Protein AF-X1NEJ1-F1 (afdb_monomer_lite)

Sequence (116 aa):
ESPRFLSVIGMVAAGSISECELEPGTAIRIMTGAPVPKGADSVVRFEDTDELLRRGSSVGQQLPTEIGILCEVETGLNIRRAGEDITKGSIVLSKGVVIRPSEVGVLASLGHSRLS

Structure (mmCIF, N/CA/C/O backbone):
data_AF-X1NEJ1-F1
#
_entry.id   AF-X1NEJ1-F1
#
loop_
_atom_site.group_PDB
_atom_site.id
_atom_site.type_symbol
_atom_site.label_atom_id
_atom_site.label_alt_id
_atom_site.label_comp_id
_atom_site.label_asym_id
_atom_site.label_entity_id
_atom_site.label_seq_id
_atom_site.pdbx_PDB_ins_code
_atom_site.Cartn_x
_atom_site.Cartn_y
_atom_site.Cartn_z
_atom_site.occupancy
_atom_site.B_iso_or_equiv
_atom_site.auth_seq_id
_atom_site.auth_comp_id
_atom_site.auth_asym_id
_atom_site.auth_atom_id
_atom_site.pdbx_PDB_model_num
ATOM 1 N N . GLU A 1 1 ? -0.432 -8.465 -23.740 1.00 57.69 1 GLU A N 1
ATOM 2 C CA . GLU A 1 1 ? 0.086 -7.083 -23.760 1.00 57.69 1 GLU A CA 1
ATOM 3 C C . GLU A 1 1 ? 1.541 -7.073 -23.311 1.00 57.69 1 GLU A C 1
ATOM 5 O O . GLU A 1 1 ? 1.976 -8.063 -22.729 1.00 57.69 1 GLU A O 1
ATOM 10 N N . SER A 1 2 ? 2.297 -6.017 -23.621 1.00 76.94 2 SER A N 1
ATOM 11 C CA . SER A 1 2 ? 3.695 -5.881 -23.189 1.00 76.94 2 SER A CA 1
ATOM 12 C C . SER A 1 2 ? 3.755 -5.222 -21.807 1.00 76.94 2 SER A C 1
ATOM 14 O O . SER A 1 2 ? 3.087 -4.203 -21.618 1.00 76.94 2 SER A O 1
ATOM 16 N N . PRO A 1 3 ? 4.543 -5.753 -20.857 1.00 84.31 3 PRO A N 1
ATOM 17 C CA . PRO A 1 3 ? 4.643 -5.185 -19.518 1.00 84.31 3 PRO A CA 1
ATOM 18 C C . PRO A 1 3 ? 5.206 -3.762 -19.552 1.00 84.31 3 PRO A C 1
ATOM 20 O O . PRO A 1 3 ? 6.082 -3.445 -20.362 1.00 84.31 3 PRO A O 1
ATOM 23 N N . ARG A 1 4 ? 4.704 -2.899 -18.662 1.00 92.44 4 ARG A N 1
ATOM 24 C CA . ARG A 1 4 ? 5.258 -1.552 -18.467 1.00 92.44 4 ARG A CA 1
ATOM 25 C C . ARG A 1 4 ? 6.324 -1.589 -17.386 1.00 92.44 4 ARG A C 1
ATOM 27 O O . ARG A 1 4 ? 6.072 -2.099 -16.299 1.00 92.44 4 ARG A O 1
ATOM 34 N N . PHE A 1 5 ? 7.486 -1.024 -17.688 1.00 95.00 5 PHE A N 1
ATOM 35 C CA . PHE A 1 5 ? 8.611 -0.973 -16.764 1.00 95.00 5 PHE A CA 1
ATOM 36 C C . PHE A 1 5 ? 8.695 0.380 -16.062 1.00 95.00 5 PHE A C 1
ATOM 38 O O . PHE A 1 5 ? 8.510 1.421 -16.693 1.00 95.00 5 PHE A O 1
ATOM 45 N N . LEU A 1 6 ? 8.956 0.344 -14.756 1.00 96.00 6 LEU A N 1
ATOM 46 C CA . LEU A 1 6 ? 9.087 1.512 -13.888 1.00 96.00 6 LEU A CA 1
ATOM 47 C C . LEU A 1 6 ? 10.376 1.418 -13.069 1.00 96.00 6 LEU A C 1
ATOM 49 O O . LEU A 1 6 ? 10.707 0.349 -12.552 1.00 96.00 6 LEU A O 1
ATOM 53 N N . SER A 1 7 ? 11.071 2.541 -12.899 1.00 95.81 7 SER A N 1
ATOM 54 C CA . SER A 1 7 ? 12.267 2.631 -12.053 1.00 95.81 7 SER A CA 1
ATOM 55 C C . SER A 1 7 ? 11.882 2.581 -10.581 1.00 95.81 7 SER A C 1
ATOM 57 O O . SER A 1 7 ? 11.076 3.394 -10.129 1.00 95.81 7 SER A O 1
ATOM 59 N N . VAL A 1 8 ? 12.464 1.671 -9.804 1.00 93.75 8 VAL A N 1
ATOM 60 C CA . VAL A 1 8 ? 12.145 1.573 -8.377 1.00 93.75 8 VAL A CA 1
ATOM 61 C C . VAL A 1 8 ? 13.083 2.470 -7.578 1.00 93.75 8 VAL A C 1
ATOM 63 O O . VAL A 1 8 ? 14.289 2.239 -7.524 1.00 93.75 8 VAL A O 1
ATOM 66 N N . ILE A 1 9 ? 12.516 3.498 -6.949 1.00 93.56 9 ILE A N 1
ATOM 67 C CA . ILE A 1 9 ? 13.282 4.583 -6.313 1.00 93.56 9 ILE A CA 1
ATOM 68 C C . ILE A 1 9 ? 13.342 4.481 -4.784 1.00 93.56 9 ILE A C 1
ATOM 70 O O . ILE A 1 9 ? 14.064 5.239 -4.144 1.00 93.56 9 ILE A O 1
ATOM 74 N N . GLY A 1 10 ? 12.603 3.548 -4.177 1.00 90.94 10 GLY A N 1
ATOM 75 C CA . GLY A 1 10 ? 12.595 3.390 -2.724 1.00 90.94 10 GLY A CA 1
ATOM 76 C C . GLY A 1 10 ? 11.617 2.345 -2.200 1.00 90.94 10 GLY A C 1
ATOM 77 O O . GLY A 1 10 ? 10.919 1.667 -2.961 1.00 90.94 10 GLY A O 1
ATOM 78 N N . MET A 1 11 ? 11.570 2.225 -0.872 1.00 90.94 11 MET A N 1
ATOM 79 C CA . MET A 1 11 ? 10.662 1.337 -0.149 1.00 90.94 11 MET A CA 1
ATOM 80 C C . MET A 1 11 ? 10.018 2.054 1.040 1.00 90.94 11 MET A C 1
ATOM 82 O O . MET A 1 11 ? 10.687 2.807 1.741 1.00 90.94 11 MET A O 1
ATOM 86 N N . VAL A 1 12 ? 8.749 1.744 1.311 1.00 90.94 12 VAL A N 1
ATOM 87 C CA . VAL A 1 12 ? 8.009 2.186 2.498 1.00 90.94 12 VAL A CA 1
ATOM 88 C C . VAL A 1 12 ? 7.538 0.965 3.279 1.00 90.94 12 VAL A C 1
ATOM 90 O O . VAL A 1 12 ? 6.779 0.130 2.776 1.00 90.94 12 VAL A O 1
ATOM 93 N N . ALA A 1 13 ? 8.002 0.853 4.522 1.00 87.94 13 ALA A N 1
ATOM 94 C CA . ALA A 1 13 ? 7.606 -0.207 5.440 1.00 87.94 13 ALA A CA 1
ATOM 95 C C . ALA A 1 13 ? 6.302 0.148 6.176 1.00 87.94 13 ALA A C 1
ATOM 97 O O . ALA A 1 13 ? 5.947 1.321 6.319 1.00 87.94 13 ALA A O 1
ATOM 98 N N . ALA A 1 14 ? 5.598 -0.864 6.688 1.00 83.75 14 ALA A N 1
ATOM 99 C CA . ALA A 1 14 ? 4.416 -0.650 7.520 1.00 83.75 14 ALA A CA 1
ATOM 100 C C . ALA A 1 14 ? 4.761 0.228 8.739 1.00 83.75 14 ALA A C 1
ATOM 102 O O . ALA A 1 14 ? 5.773 0.010 9.403 1.00 83.75 14 ALA A O 1
ATOM 103 N N . GLY A 1 15 ? 3.927 1.234 9.013 1.00 82.25 15 GLY A N 1
ATOM 104 C CA . GLY A 1 15 ? 4.146 2.190 10.104 1.00 82.25 15 GLY A CA 1
ATOM 105 C C . GLY A 1 15 ? 5.163 3.305 9.821 1.00 82.25 15 GLY A C 1
ATOM 106 O O . GLY A 1 15 ? 5.396 4.128 10.701 1.00 82.25 15 G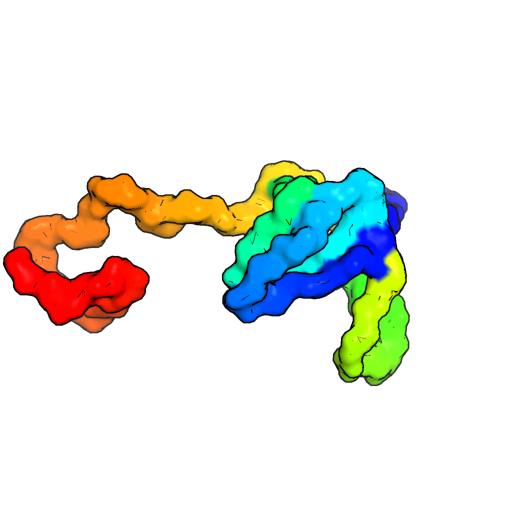LY A O 1
ATOM 107 N N . SER A 1 16 ? 5.741 3.371 8.617 1.00 83.19 16 SER A N 1
ATOM 108 C CA . SER A 1 16 ? 6.600 4.483 8.175 1.00 83.19 16 SER A CA 1
ATOM 109 C C . SER A 1 16 ? 5.902 5.340 7.118 1.00 83.19 16 SER A C 1
ATOM 111 O O . SER A 1 16 ? 5.004 4.861 6.432 1.00 83.19 16 SER A O 1
ATOM 113 N N . ILE A 1 17 ? 6.299 6.607 6.990 1.00 80.88 17 ILE A N 1
ATOM 114 C CA . ILE A 1 17 ? 5.812 7.517 5.946 1.00 80.88 17 ILE A CA 1
ATOM 115 C C . ILE A 1 17 ? 6.924 7.656 4.906 1.00 80.88 17 ILE A C 1
ATOM 117 O O . ILE A 1 17 ? 8.085 7.821 5.273 1.00 80.88 17 ILE A O 1
ATOM 121 N N . SER A 1 18 ? 6.576 7.588 3.619 1.00 80.19 18 SER A N 1
ATOM 122 C CA . SER A 1 18 ? 7.536 7.868 2.547 1.00 80.19 18 SER A CA 1
ATOM 123 C C . SER A 1 18 ? 8.019 9.312 2.626 1.00 80.19 18 SER A C 1
ATOM 125 O O . SER A 1 18 ? 7.201 10.230 2.594 1.00 80.19 18 SER A O 1
ATOM 127 N N . GLU A 1 19 ? 9.331 9.521 2.644 1.00 81.38 19 GLU A N 1
ATOM 128 C CA . GLU A 1 19 ? 9.929 10.845 2.420 1.00 81.38 19 GLU A CA 1
ATOM 129 C C . GLU A 1 19 ? 10.032 11.177 0.920 1.00 81.38 19 GLU A C 1
ATOM 131 O O . GLU A 1 19 ? 10.231 12.331 0.546 1.00 81.38 19 GLU A O 1
ATOM 136 N N . CYS A 1 20 ? 9.862 10.172 0.054 1.00 81.00 20 CYS A N 1
ATOM 137 C CA . CYS A 1 20 ? 9.921 10.308 -1.397 1.00 81.00 20 CYS A CA 1
ATOM 138 C C . CYS A 1 20 ? 8.519 10.461 -2.008 1.00 81.00 20 CYS A C 1
ATOM 140 O O . CYS A 1 20 ? 7.587 9.736 -1.640 1.00 81.00 20 CYS A O 1
ATOM 142 N N . GLU A 1 21 ? 8.403 11.367 -2.977 1.00 90.31 21 GLU A N 1
ATOM 143 C CA . GLU A 1 21 ? 7.246 11.529 -3.862 1.00 90.31 21 GLU A CA 1
ATOM 144 C C . GLU A 1 21 ? 7.489 10.754 -5.165 1.00 90.31 21 GLU A C 1
ATOM 146 O O . GLU A 1 21 ? 8.612 10.715 -5.666 1.00 90.31 21 GLU A O 1
ATOM 151 N N . LEU A 1 22 ? 6.452 10.096 -5.689 1.00 93.50 22 LEU A N 1
ATOM 152 C CA . LEU A 1 22 ? 6.529 9.389 -6.967 1.00 93.50 22 LEU A CA 1
ATOM 153 C C . LEU A 1 22 ? 6.555 10.373 -8.134 1.00 93.50 22 LEU A C 1
ATOM 155 O O . LEU A 1 22 ? 5.701 11.252 -8.244 1.00 93.50 22 LEU A O 1
ATOM 159 N N . GLU A 1 23 ? 7.495 10.149 -9.046 1.00 93.12 23 GLU A N 1
ATOM 160 C CA . GLU A 1 23 ? 7.586 10.842 -10.329 1.00 93.12 23 GLU A CA 1
ATOM 161 C C . GLU A 1 23 ? 7.097 9.932 -11.474 1.00 93.12 23 GLU A C 1
ATOM 163 O O . GLU A 1 23 ? 7.138 8.700 -11.352 1.00 93.12 23 GLU A O 1
ATOM 168 N N . PRO A 1 24 ? 6.646 10.488 -12.615 1.00 94.44 24 PRO A N 1
ATOM 169 C CA . PRO A 1 24 ? 6.247 9.685 -13.769 1.00 94.44 24 PRO A CA 1
ATOM 170 C C . PRO A 1 24 ? 7.336 8.693 -14.202 1.00 94.44 24 PRO A C 1
ATOM 172 O O . PRO A 1 24 ? 8.498 9.057 -14.360 1.00 94.44 24 PRO A O 1
ATOM 175 N N . GLY A 1 25 ? 6.955 7.432 -14.424 1.00 94.88 25 GLY A N 1
ATOM 176 C CA . GLY A 1 25 ? 7.898 6.367 -14.797 1.00 94.88 25 GLY A CA 1
ATOM 177 C C . GLY A 1 25 ? 8.643 5.730 -13.618 1.00 94.88 25 GLY A C 1
ATOM 178 O O . GLY A 1 25 ? 9.513 4.887 -13.837 1.00 94.88 25 GLY A O 1
ATOM 179 N N . THR A 1 26 ? 8.301 6.093 -12.378 1.00 95.56 26 THR A N 1
ATOM 180 C CA . THR A 1 26 ? 8.893 5.510 -11.167 1.00 95.56 26 THR A CA 1
ATOM 181 C C . THR A 1 26 ? 7.888 4.681 -10.368 1.00 95.56 26 THR A C 1
ATOM 183 O O . THR A 1 26 ? 6.676 4.784 -10.553 1.00 95.56 26 THR A O 1
ATOM 186 N N . ALA A 1 27 ? 8.408 3.832 -9.485 1.00 95.38 27 ALA A N 1
ATOM 187 C CA . ALA A 1 27 ? 7.658 3.024 -8.538 1.00 95.38 27 ALA A CA 1
ATOM 188 C C . ALA A 1 27 ? 8.342 3.045 -7.161 1.00 95.38 27 ALA A C 1
ATOM 190 O O . ALA A 1 27 ? 9.565 3.146 -7.045 1.00 95.38 27 ALA A O 1
ATOM 191 N N . ILE A 1 28 ? 7.552 2.898 -6.100 1.00 94.50 28 ILE A N 1
ATOM 192 C CA . ILE A 1 28 ? 8.039 2.719 -4.730 1.00 94.50 28 ILE A CA 1
ATOM 193 C C . ILE A 1 28 ? 7.482 1.398 -4.220 1.00 94.50 28 ILE A C 1
ATOM 195 O O . ILE A 1 28 ? 6.279 1.151 -4.300 1.00 94.50 28 ILE A O 1
ATOM 199 N N . ARG A 1 29 ? 8.347 0.546 -3.667 1.00 92.94 29 ARG A N 1
ATOM 200 C CA . ARG A 1 29 ? 7.895 -0.692 -3.037 1.00 92.94 29 ARG A CA 1
ATOM 201 C C . ARG A 1 29 ? 7.194 -0.363 -1.728 1.00 92.94 29 ARG A C 1
ATOM 203 O O . ARG A 1 29 ? 7.803 0.193 -0.823 1.00 92.94 29 ARG A O 1
ATOM 210 N N . ILE A 1 30 ? 5.939 -0.755 -1.592 1.00 93.00 30 ILE A N 1
ATOM 211 C CA . ILE A 1 30 ? 5.149 -0.477 -0.395 1.00 93.00 30 ILE A CA 1
ATOM 212 C C . ILE A 1 30 ? 4.711 -1.775 0.279 1.00 93.00 30 ILE A C 1
ATOM 214 O O . ILE A 1 30 ? 4.348 -2.742 -0.387 1.00 93.00 30 ILE A O 1
ATOM 218 N N . MET A 1 31 ? 4.775 -1.808 1.609 1.00 91.56 31 MET A N 1
ATOM 219 C CA . MET A 1 31 ? 4.250 -2.916 2.408 1.00 91.56 31 MET A CA 1
ATOM 220 C C . MET A 1 31 ? 2.800 -2.651 2.815 1.00 91.56 31 MET A C 1
ATOM 222 O O . MET A 1 31 ? 2.410 -1.511 3.068 1.00 91.56 31 MET A O 1
ATOM 226 N N . THR A 1 32 ? 2.001 -3.711 2.933 1.00 90.31 32 THR A N 1
ATOM 227 C CA . THR A 1 32 ? 0.604 -3.619 3.376 1.00 90.31 32 THR A CA 1
ATOM 228 C C . THR A 1 32 ? 0.484 -2.863 4.700 1.00 90.31 32 THR A C 1
ATOM 230 O O . THR A 1 32 ? 1.192 -3.157 5.661 1.00 90.31 32 THR A O 1
ATOM 233 N N . GLY A 1 33 ? -0.438 -1.898 4.752 1.00 87.88 33 GLY A N 1
ATOM 234 C CA . GLY A 1 33 ? -0.679 -1.059 5.929 1.00 87.88 33 GLY A CA 1
ATOM 235 C C . GLY A 1 33 ? 0.211 0.183 6.023 1.00 87.88 33 GLY A C 1
ATOM 236 O O . GLY A 1 33 ? 0.008 0.997 6.922 1.00 87.88 33 GLY A O 1
ATOM 237 N N . ALA A 1 34 ? 1.170 0.368 5.113 1.00 91.31 34 ALA A N 1
ATOM 238 C CA . ALA A 1 34 ? 1.871 1.639 4.985 1.00 91.31 34 ALA A CA 1
ATOM 239 C C . ALA A 1 34 ? 0.979 2.706 4.309 1.00 91.31 34 ALA A C 1
ATOM 241 O O . ALA A 1 34 ? 0.170 2.369 3.439 1.00 91.31 34 ALA A O 1
ATOM 242 N N . PRO A 1 35 ? 1.126 3.994 4.668 1.00 91.19 35 PRO A N 1
ATOM 243 C CA . PRO A 1 35 ? 0.518 5.103 3.942 1.00 91.19 35 PRO A CA 1
ATOM 244 C C . PRO A 1 35 ? 0.982 5.142 2.483 1.00 91.19 35 PRO A C 1
ATOM 246 O O . PRO A 1 35 ? 2.169 4.979 2.196 1.00 91.19 35 PRO A O 1
ATOM 249 N N . VAL A 1 36 ? 0.048 5.407 1.569 1.00 92.88 36 VAL A N 1
ATOM 250 C CA . VAL A 1 36 ? 0.357 5.563 0.142 1.00 92.88 36 VAL A CA 1
ATOM 251 C C . VAL A 1 36 ? 1.264 6.790 -0.055 1.00 92.88 36 VAL A C 1
ATOM 253 O O . VAL A 1 36 ? 0.936 7.858 0.472 1.00 92.88 36 VAL A O 1
ATOM 256 N N . PRO A 1 37 ? 2.390 6.679 -0.789 1.00 92.38 37 PRO A N 1
ATOM 257 C CA . PRO A 1 37 ? 3.285 7.807 -1.015 1.00 92.38 37 PRO A CA 1
ATOM 258 C C . PRO A 1 37 ? 2.611 8.884 -1.862 1.00 92.38 37 PRO A C 1
ATOM 260 O O . PRO A 1 37 ? 1.756 8.603 -2.703 1.00 92.38 37 PRO A O 1
ATOM 263 N N . LYS A 1 38 ? 3.036 10.134 -1.681 1.00 92.06 38 LYS A N 1
ATOM 264 C CA . LYS A 1 38 ? 2.558 11.241 -2.511 1.00 92.06 38 LYS A CA 1
ATOM 265 C C . LYS A 1 38 ? 2.885 10.971 -3.987 1.00 92.06 38 LYS A C 1
ATOM 267 O O . LYS A 1 38 ? 3.940 10.421 -4.295 1.00 92.06 38 LYS A O 1
ATOM 272 N N . GLY A 1 39 ? 1.967 11.331 -4.882 1.00 91.88 39 GLY A N 1
ATOM 273 C CA . GLY A 1 39 ? 2.095 11.094 -6.324 1.00 91.88 39 GLY A CA 1
ATOM 274 C C . GLY A 1 39 ? 1.637 9.706 -6.786 1.00 91.88 39 GLY A C 1
ATOM 275 O O . GLY A 1 39 ? 1.366 9.541 -7.971 1.00 91.88 39 GLY A O 1
ATOM 276 N N . ALA A 1 40 ? 1.478 8.730 -5.882 1.00 93.81 40 ALA A N 1
ATOM 277 C CA . ALA A 1 40 ? 0.856 7.452 -6.223 1.00 93.81 40 ALA A CA 1
ATOM 278 C C . ALA A 1 40 ? -0.669 7.583 -6.273 1.00 93.81 40 ALA A C 1
ATOM 280 O O . ALA A 1 40 ? -1.281 8.178 -5.383 1.00 93.81 40 ALA A O 1
ATOM 281 N N . ASP A 1 41 ? -1.284 6.946 -7.263 1.00 94.00 41 ASP A N 1
ATOM 282 C CA . ASP A 1 41 ? -2.738 6.834 -7.377 1.00 94.00 41 ASP A CA 1
ATOM 283 C C . ASP A 1 41 ? -3.242 5.385 -7.309 1.00 94.00 41 ASP A C 1
ATOM 285 O O . ASP A 1 41 ? -4.450 5.176 -7.241 1.00 94.00 41 ASP A O 1
ATOM 289 N N . SER A 1 42 ? -2.334 4.401 -7.303 1.00 95.69 42 SER A N 1
ATOM 290 C CA . SER A 1 42 ? -2.635 2.967 -7.370 1.00 95.69 42 SER A CA 1
ATOM 291 C C . SER A 1 42 ? -1.517 2.138 -6.724 1.00 95.69 42 SER A C 1
ATOM 293 O O . SER A 1 42 ? -0.362 2.565 -6.674 1.00 95.69 42 SER A O 1
ATOM 295 N N . VAL A 1 43 ? -1.842 0.932 -6.254 1.00 96.12 43 VAL A N 1
ATOM 296 C CA . VAL A 1 43 ? -0.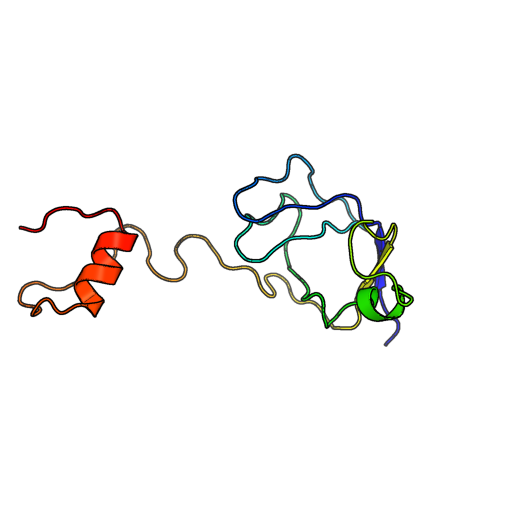887 -0.054 -5.725 1.00 96.12 43 VAL A CA 1
ATOM 297 C C . VAL A 1 43 ? -1.059 -1.374 -6.476 1.00 96.12 43 VAL A C 1
ATOM 299 O O . VAL A 1 43 ? -2.150 -1.937 -6.540 1.00 96.12 43 VAL A O 1
ATOM 302 N N . VAL A 1 44 ? 0.032 -1.898 -7.028 1.00 96.25 44 VAL A N 1
ATOM 303 C CA . VAL A 1 44 ? 0.056 -3.213 -7.686 1.00 96.25 44 VAL A CA 1
ATOM 304 C C . VAL A 1 44 ? 0.571 -4.249 -6.695 1.00 96.25 44 VAL A C 1
ATOM 306 O O . VAL A 1 44 ? 1.521 -3.988 -5.954 1.00 96.25 44 VAL A O 1
ATOM 309 N N . ARG A 1 45 ? -0.072 -5.419 -6.647 1.00 94.81 45 ARG A N 1
ATOM 310 C CA . ARG A 1 45 ? 0.373 -6.508 -5.774 1.00 94.81 45 ARG A CA 1
ATOM 311 C C . ARG A 1 45 ? 1.698 -7.060 -6.274 1.00 94.81 45 ARG A C 1
ATOM 313 O O . ARG A 1 45 ? 1.949 -7.098 -7.472 1.00 94.81 45 ARG A O 1
ATOM 320 N N . PHE A 1 46 ? 2.522 -7.532 -5.350 1.00 91.81 46 PHE A N 1
ATOM 321 C CA . PHE A 1 46 ? 3.836 -8.088 -5.661 1.00 91.81 46 PHE A CA 1
ATOM 322 C C . PHE A 1 46 ? 3.761 -9.237 -6.683 1.00 91.81 46 PHE A C 1
ATOM 324 O O . PHE A 1 46 ? 4.596 -9.324 -7.580 1.00 91.81 46 PHE A O 1
ATOM 331 N N . GLU A 1 47 ? 2.727 -10.069 -6.591 1.00 91.50 47 GLU A N 1
ATOM 332 C CA . GLU A 1 47 ? 2.473 -11.208 -7.476 1.00 91.50 47 GLU A CA 1
ATOM 333 C C . GLU A 1 47 ? 2.098 -10.797 -8.908 1.00 91.50 47 GLU A C 1
ATOM 335 O O . GLU A 1 47 ? 2.310 -11.573 -9.836 1.00 91.50 47 GLU A O 1
ATOM 340 N N . ASP A 1 48 ? 1.586 -9.577 -9.096 1.00 94.38 48 ASP A N 1
ATOM 341 C CA . ASP A 1 48 ? 1.208 -9.015 -10.399 1.00 94.38 48 ASP A CA 1
ATOM 342 C C . ASP A 1 48 ? 2.370 -8.212 -11.036 1.00 94.38 48 ASP A C 1
ATOM 344 O O . ASP A 1 48 ? 2.188 -7.431 -11.974 1.00 94.38 48 ASP A O 1
ATOM 348 N N . THR A 1 49 ? 3.589 -8.406 -10.525 1.00 93.50 49 THR A N 1
ATOM 349 C CA . THR A 1 49 ? 4.828 -7.830 -11.057 1.00 93.50 49 THR A CA 1
ATOM 350 C C . THR A 1 49 ? 5.812 -8.914 -11.480 1.00 93.50 49 THR A C 1
ATOM 352 O O . THR A 1 49 ? 5.709 -10.074 -11.082 1.00 93.50 49 THR A O 1
ATOM 355 N N . ASP A 1 50 ? 6.828 -8.540 -12.252 1.00 92.19 50 ASP A N 1
ATOM 356 C CA . ASP A 1 50 ? 7.911 -9.453 -12.621 1.00 92.19 50 ASP A CA 1
ATOM 357 C C . ASP A 1 50 ? 8.984 -9.618 -11.528 1.00 92.19 50 ASP A C 1
ATOM 359 O O . ASP A 1 50 ? 10.005 -10.266 -11.771 1.00 92.19 50 ASP A O 1
ATOM 363 N N . GLU A 1 51 ? 8.780 -9.091 -10.312 1.00 88.94 51 GLU A N 1
ATOM 364 C CA . GLU A 1 51 ? 9.810 -9.110 -9.266 1.00 88.94 51 GLU A CA 1
ATOM 365 C C . GLU A 1 51 ? 10.220 -10.543 -8.902 1.00 88.94 51 GLU A C 1
ATOM 367 O O . GLU A 1 51 ? 11.403 -10.824 -8.697 1.00 88.94 51 GLU A O 1
ATOM 372 N N . LEU A 1 52 ? 9.249 -11.461 -8.861 1.00 84.69 52 LEU A N 1
ATOM 373 C CA . LEU A 1 52 ? 9.476 -12.891 -8.638 1.00 84.69 52 LEU A CA 1
ATOM 374 C C . LEU A 1 52 ? 10.306 -13.539 -9.752 1.00 84.69 52 LEU A C 1
ATOM 376 O O . LEU A 1 52 ? 11.075 -14.454 -9.478 1.00 84.69 52 LEU A O 1
ATOM 380 N N . LEU A 1 53 ? 10.166 -13.062 -10.990 1.00 83.19 53 LEU A N 1
ATOM 381 C CA . LEU A 1 53 ? 10.876 -13.583 -12.161 1.00 83.19 53 LEU A CA 1
ATOM 382 C C . LEU A 1 53 ? 12.299 -13.016 -12.261 1.00 83.19 53 LEU A C 1
ATOM 384 O O . LEU A 1 53 ? 13.209 -13.703 -12.720 1.00 83.19 53 LEU A O 1
ATOM 388 N N . ARG A 1 54 ? 12.505 -11.770 -11.813 1.00 77.81 54 ARG A N 1
ATOM 389 C CA . ARG A 1 54 ? 13.822 -11.107 -11.766 1.00 77.81 54 ARG A CA 1
ATOM 390 C C . ARG A 1 54 ? 14.719 -11.664 -10.667 1.00 77.81 54 ARG A C 1
ATOM 392 O O . ARG A 1 54 ? 15.945 -11.635 -10.781 1.00 77.81 54 ARG A O 1
ATOM 399 N N . ARG A 1 55 ? 14.121 -12.158 -9.585 1.00 68.81 55 ARG A N 1
ATOM 400 C CA . ARG A 1 55 ? 14.841 -12.784 -8.480 1.00 68.81 55 ARG A CA 1
ATOM 401 C C . ARG A 1 55 ? 15.179 -14.233 -8.852 1.00 68.81 55 ARG A C 1
ATOM 403 O O . ARG A 1 55 ? 14.386 -15.142 -8.643 1.00 68.81 55 ARG A O 1
ATOM 410 N N . GLY A 1 56 ? 16.406 -14.469 -9.330 1.00 61.66 56 GLY A N 1
ATOM 411 C CA . GLY A 1 56 ? 17.06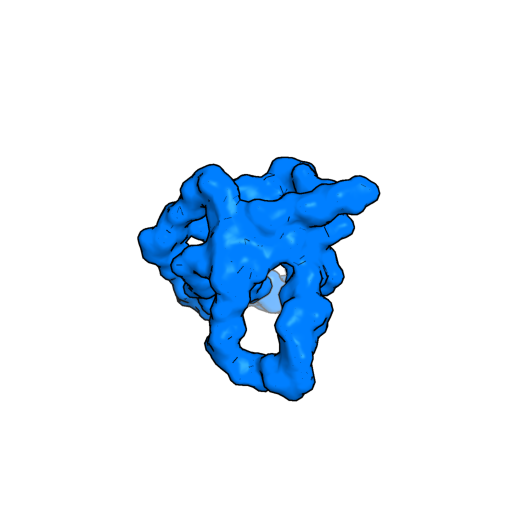9 -15.761 -9.083 1.00 61.66 56 GLY A CA 1
ATOM 412 C C . GLY A 1 56 ? 17.110 -16.052 -7.572 1.00 61.66 56 GLY A C 1
ATOM 413 O O . GLY A 1 56 ? 16.855 -15.139 -6.793 1.00 61.66 56 GLY A O 1
ATOM 414 N N . SER A 1 57 ? 17.424 -17.288 -7.158 1.00 51.28 57 SER A N 1
ATOM 415 C CA . SER A 1 57 ? 17.246 -17.929 -5.826 1.00 51.28 57 SER A CA 1
ATOM 416 C C . SER A 1 57 ? 17.585 -17.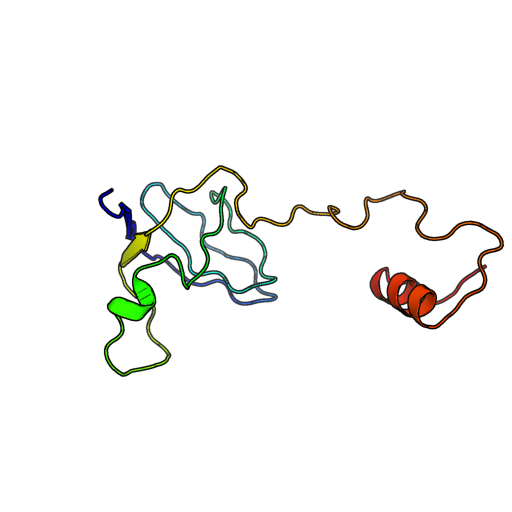157 -4.522 1.00 51.28 57 SER A C 1
ATOM 418 O O . SER A 1 57 ? 17.470 -17.713 -3.433 1.00 51.28 57 SER A O 1
ATOM 420 N N . SER A 1 58 ? 17.995 -15.896 -4.588 1.00 51.25 58 SER A N 1
ATOM 421 C CA . SER A 1 58 ? 18.291 -14.979 -3.491 1.00 51.25 58 SER A CA 1
ATOM 422 C C . SER A 1 58 ? 17.028 -14.241 -3.023 1.00 51.25 58 SER A C 1
ATOM 424 O O . SER A 1 58 ? 16.701 -13.135 -3.469 1.00 51.25 58 SER A O 1
ATOM 426 N N . VAL A 1 59 ? 16.301 -14.852 -2.089 1.00 47.31 59 VAL A N 1
ATOM 427 C CA . VAL A 1 59 ? 15.201 -14.192 -1.376 1.00 47.31 59 VAL A CA 1
ATOM 428 C C . VAL A 1 59 ? 15.779 -13.199 -0.364 1.00 47.31 59 VAL A C 1
ATOM 430 O O . VAL A 1 59 ? 16.426 -13.595 0.598 1.00 47.31 59 VAL A O 1
ATOM 433 N N . GLY A 1 60 ? 15.487 -11.910 -0.561 1.00 59.56 60 GLY A N 1
ATOM 434 C CA . GLY A 1 60 ? 15.583 -10.885 0.482 1.00 59.56 60 GLY A CA 1
ATOM 435 C C . GLY A 1 60 ? 16.896 -10.102 0.534 1.00 59.56 60 GLY A C 1
ATOM 436 O O . GLY A 1 60 ? 17.911 -10.611 0.984 1.00 59.56 60 GLY A O 1
ATOM 437 N N . GLN A 1 61 ? 16.832 -8.835 0.106 1.00 60.34 61 GLN A N 1
ATOM 438 C CA . GLN A 1 61 ? 17.368 -7.637 0.792 1.00 60.34 61 GLN A CA 1
ATOM 439 C C . GLN A 1 61 ? 17.523 -6.469 -0.183 1.00 60.34 61 GLN A C 1
ATOM 441 O O . GLN A 1 61 ? 17.281 -5.329 0.199 1.00 60.34 61 GLN A O 1
ATOM 446 N N . GLN A 1 62 ? 17.853 -6.738 -1.448 1.00 74.88 62 GLN A N 1
ATOM 447 C CA . GLN A 1 62 ? 18.051 -5.668 -2.419 1.00 74.88 62 GLN A CA 1
ATOM 448 C C . GLN A 1 62 ? 16.761 -5.341 -3.174 1.00 74.88 62 GLN A C 1
ATOM 450 O O . GLN A 1 62 ? 16.029 -6.232 -3.635 1.00 74.88 62 GLN A O 1
ATOM 455 N N . LEU A 1 63 ? 16.481 -4.044 -3.255 1.00 84.06 63 LEU A N 1
ATOM 456 C CA . LEU A 1 63 ? 15.432 -3.479 -4.086 1.00 84.06 63 LEU A CA 1
ATOM 457 C C . LEU A 1 63 ? 15.842 -3.647 -5.560 1.00 84.06 63 LEU A C 1
ATOM 459 O O . LEU A 1 63 ? 16.996 -3.348 -5.879 1.00 84.06 63 LEU A O 1
ATOM 463 N N . PRO A 1 64 ? 14.966 -4.145 -6.452 1.00 87.88 64 PRO A N 1
ATOM 464 C CA . PRO A 1 64 ? 15.270 -4.114 -7.880 1.00 87.88 64 PRO A CA 1
ATOM 465 C C . PRO A 1 64 ? 15.431 -2.655 -8.327 1.00 87.88 64 PRO A C 1
ATOM 467 O O . PRO A 1 64 ? 14.836 -1.772 -7.725 1.00 87.88 64 PRO A O 1
ATOM 470 N N . THR A 1 65 ? 16.218 -2.384 -9.366 1.00 91.25 65 THR A N 1
ATOM 471 C CA . THR A 1 65 ? 16.322 -1.026 -9.937 1.00 91.25 65 THR A CA 1
ATOM 472 C C . THR A 1 65 ? 15.130 -0.681 -10.827 1.00 91.25 65 THR A C 1
ATOM 474 O O . THR A 1 65 ? 14.825 0.486 -11.039 1.00 91.25 65 THR A O 1
ATOM 477 N N . GLU A 1 66 ? 14.451 -1.699 -11.350 1.00 93.56 66 GLU A N 1
ATOM 478 C CA . GLU A 1 66 ? 13.313 -1.579 -12.255 1.00 93.56 66 GLU A CA 1
ATOM 479 C C . GLU A 1 66 ? 12.353 -2.748 -12.020 1.00 93.56 66 GLU A C 1
ATOM 481 O O . GLU A 1 66 ? 12.796 -3.867 -11.734 1.00 93.56 66 GLU A O 1
ATOM 486 N N . ILE A 1 67 ? 11.056 -2.487 -12.169 1.00 94.56 67 ILE A N 1
ATOM 487 C CA . ILE A 1 67 ? 9.986 -3.471 -12.049 1.00 94.56 67 ILE A CA 1
ATOM 488 C C . ILE A 1 67 ? 9.057 -3.441 -13.264 1.00 94.56 67 ILE A C 1
ATOM 490 O O . ILE A 1 67 ? 8.705 -2.369 -13.753 1.00 94.56 67 ILE A O 1
ATOM 494 N N . GLY A 1 68 ? 8.659 -4.616 -13.749 1.00 95.31 68 GLY A N 1
ATOM 495 C CA . GLY A 1 68 ? 7.634 -4.786 -14.775 1.00 95.31 68 GLY A CA 1
ATOM 496 C C . GLY A 1 68 ? 6.258 -5.022 -14.160 1.00 95.31 68 GLY A C 1
ATOM 497 O O . GLY A 1 68 ? 6.091 -5.924 -13.341 1.00 95.31 68 GLY A O 1
ATOM 498 N N . ILE A 1 69 ? 5.267 -4.237 -14.579 1.00 95.44 69 ILE A N 1
ATOM 499 C CA . ILE A 1 69 ? 3.858 -4.410 -14.209 1.00 95.44 69 ILE A CA 1
ATOM 500 C C . ILE A 1 69 ? 3.193 -5.347 -15.220 1.00 95.44 69 ILE A C 1
ATOM 502 O O . ILE A 1 69 ? 3.213 -5.073 -16.424 1.00 95.44 69 ILE A O 1
ATOM 506 N N . LEU A 1 70 ? 2.642 -6.462 -14.730 1.00 94.81 70 LEU A N 1
ATOM 507 C CA . LEU A 1 70 ? 2.128 -7.567 -15.550 1.00 94.81 70 LEU A CA 1
ATOM 508 C C . LEU A 1 70 ? 0.597 -7.579 -15.676 1.00 94.81 70 LEU A C 1
ATOM 510 O O . LEU A 1 70 ? 0.044 -8.482 -16.303 1.00 94.81 70 LEU A O 1
ATOM 514 N N . CYS A 1 71 ? -0.085 -6.597 -15.089 1.00 93.81 71 CYS A N 1
ATOM 515 C CA . CYS A 1 71 ? -1.535 -6.453 -15.130 1.00 93.81 71 CYS A CA 1
ATOM 516 C C . CYS A 1 71 ? -1.948 -5.047 -15.582 1.00 93.81 71 CYS A C 1
ATOM 518 O O . CYS A 1 71 ? -1.157 -4.102 -15.545 1.00 93.81 71 CYS A O 1
ATOM 520 N N . GLU A 1 72 ? -3.213 -4.897 -15.968 1.00 93.44 72 GLU A N 1
ATOM 521 C CA . GLU A 1 72 ? -3.828 -3.578 -16.109 1.00 93.44 72 GLU A CA 1
ATOM 522 C C . GLU A 1 72 ? -3.995 -2.923 -14.729 1.00 93.44 72 GLU A C 1
ATOM 524 O O . GLU A 1 72 ? -4.218 -3.601 -13.721 1.00 93.44 72 GLU A O 1
ATOM 529 N N . VAL A 1 73 ? -3.856 -1.597 -14.678 1.00 94.38 73 VAL A N 1
ATOM 530 C CA . VAL A 1 73 ? -3.935 -0.816 -13.439 1.00 94.38 73 VAL A CA 1
ATOM 531 C C . VAL A 1 73 ? -4.947 0.301 -13.624 1.00 94.38 73 VAL A C 1
ATOM 533 O O . VAL A 1 73 ? -4.766 1.182 -14.463 1.00 94.38 73 VAL A O 1
ATOM 536 N N . GLU A 1 74 ? -6.003 0.263 -12.820 1.00 94.38 74 GLU A N 1
ATOM 537 C CA . GLU A 1 74 ? -6.990 1.335 -12.722 1.00 94.38 74 GLU A CA 1
ATOM 538 C C . GLU A 1 74 ? -6.649 2.278 -11.566 1.00 94.38 74 GLU A C 1
ATOM 540 O O . GLU A 1 74 ? -6.114 1.857 -10.538 1.00 94.38 74 GLU A O 1
ATOM 545 N N . THR A 1 75 ? -7.021 3.552 -11.698 1.00 94.12 75 THR A N 1
ATOM 546 C CA . THR A 1 75 ? -6.845 4.542 -10.630 1.00 94.12 75 THR A CA 1
ATOM 547 C C . THR A 1 75 ? -7.544 4.098 -9.344 1.00 94.12 75 THR A C 1
ATOM 549 O O . THR A 1 75 ? -8.749 3.844 -9.317 1.00 94.12 75 THR A O 1
ATOM 552 N N . GLY A 1 76 ? -6.796 4.078 -8.243 1.00 92.88 76 GLY A N 1
ATOM 553 C CA . GLY A 1 76 ? -7.273 3.673 -6.923 1.00 92.88 76 GLY A CA 1
ATOM 554 C C . GLY A 1 76 ? -7.144 2.177 -6.642 1.00 92.88 76 GLY A C 1
ATOM 555 O O . GLY A 1 76 ? -7.536 1.744 -5.555 1.00 92.88 76 GLY A O 1
ATOM 556 N N . LEU A 1 77 ? -6.592 1.387 -7.570 1.00 95.50 77 LEU A N 1
ATOM 557 C CA . LEU A 1 77 ? -6.403 -0.049 -7.382 1.00 95.50 77 LEU A CA 1
ATOM 558 C C . LEU A 1 77 ? -5.615 -0.335 -6.093 1.00 95.50 77 LEU A C 1
ATOM 560 O O . LEU A 1 77 ? -4.547 0.230 -5.866 1.00 95.50 77 LEU A O 1
ATOM 564 N N . ASN A 1 78 ? -6.156 -1.218 -5.248 1.00 94.31 78 ASN A N 1
ATOM 565 C CA . ASN A 1 78 ? -5.596 -1.635 -3.953 1.00 94.31 78 ASN A CA 1
ATOM 566 C C . ASN A 1 78 ? -5.249 -0.494 -2.971 1.00 94.31 78 ASN A C 1
ATOM 568 O O . ASN A 1 78 ? -4.486 -0.713 -2.027 1.00 94.31 78 ASN A O 1
ATOM 572 N N . ILE A 1 79 ? -5.816 0.704 -3.139 1.00 93.06 79 ILE A N 1
ATOM 573 C CA . ILE A 1 79 ? -5.686 1.787 -2.161 1.00 93.06 79 ILE A CA 1
ATOM 574 C C . ILE A 1 79 ? -6.885 1.780 -1.230 1.00 93.06 79 ILE A C 1
ATOM 576 O O . ILE A 1 79 ? -8.024 1.974 -1.654 1.00 93.06 79 ILE A O 1
ATOM 580 N N . ARG A 1 80 ? -6.592 1.647 0.063 1.00 90.75 80 ARG A N 1
ATOM 581 C CA . ARG A 1 80 ? -7.572 1.859 1.120 1.00 90.75 80 ARG A CA 1
ATOM 582 C C . ARG A 1 80 ? -7.640 3.331 1.500 1.00 90.75 80 ARG A C 1
ATOM 584 O O . ARG A 1 80 ? -6.621 3.915 1.878 1.00 90.75 80 ARG A O 1
ATOM 591 N N . ARG A 1 81 ? -8.812 3.956 1.381 1.00 87.56 81 ARG A N 1
ATOM 592 C CA . ARG A 1 81 ? -8.985 5.383 1.700 1.00 87.56 81 ARG A CA 1
ATOM 593 C C . ARG A 1 81 ? -9.195 5.580 3.198 1.00 87.56 81 ARG A C 1
ATOM 595 O O . ARG A 1 81 ? -9.776 4.749 3.890 1.00 87.56 81 ARG A O 1
ATOM 602 N N . ALA A 1 82 ? -8.746 6.726 3.704 1.00 82.94 82 ALA A N 1
ATOM 603 C CA . ALA A 1 82 ? -8.951 7.078 5.103 1.00 82.94 82 ALA A CA 1
ATOM 604 C C . ALA A 1 82 ? -10.453 7.101 5.442 1.00 82.94 82 ALA A C 1
ATOM 606 O O . ALA A 1 82 ? -11.227 7.819 4.810 1.00 82.94 82 ALA A O 1
ATOM 607 N N . GLY A 1 83 ? -10.841 6.323 6.456 1.00 80.31 83 GLY A N 1
ATOM 608 C CA . GLY A 1 83 ? -12.228 6.213 6.906 1.00 80.31 83 GLY A CA 1
ATOM 609 C C . GLY A 1 83 ? -13.135 5.368 6.009 1.00 80.31 83 GLY A C 1
ATOM 610 O O . GLY A 1 83 ? -14.349 5.514 6.113 1.00 80.31 83 GLY A O 1
ATOM 611 N N . GLU A 1 84 ? -12.584 4.512 5.141 1.00 82.69 84 GLU A N 1
ATOM 612 C CA . GLU A 1 84 ? -13.396 3.614 4.306 1.00 82.69 84 GLU A CA 1
ATOM 613 C C . GLU A 1 84 ? -14.223 2.607 5.115 1.00 82.69 84 GLU A C 1
ATOM 615 O O . GLU A 1 84 ? -15.354 2.318 4.735 1.00 82.69 84 GLU A O 1
ATOM 620 N N . ASP A 1 85 ? -13.695 2.136 6.250 1.00 81.12 85 ASP A N 1
ATOM 621 C CA . ASP A 1 85 ? -14.409 1.224 7.148 1.00 81.12 85 ASP A CA 1
ATOM 622 C C . ASP A 1 85 ? -15.371 1.991 8.067 1.00 81.12 85 ASP A C 1
ATOM 624 O O . ASP A 1 85 ? -16.546 1.650 8.195 1.00 81.12 85 ASP A O 1
ATOM 628 N N . ILE A 1 86 ? -14.874 3.046 8.725 1.00 83.62 86 ILE A N 1
ATOM 629 C CA . ILE A 1 86 ? -15.644 3.878 9.656 1.00 83.62 86 ILE A CA 1
ATOM 630 C C . ILE A 1 86 ? -15.302 5.344 9.411 1.00 83.62 86 ILE A C 1
ATOM 632 O O . ILE A 1 86 ? -14.172 5.793 9.619 1.00 83.62 86 ILE A O 1
ATOM 636 N N . THR A 1 87 ? -16.310 6.116 9.016 1.00 87.19 87 THR A N 1
ATOM 637 C CA . THR A 1 87 ? -16.177 7.561 8.827 1.00 87.19 87 THR A CA 1
ATOM 638 C C . THR A 1 87 ? -16.330 8.302 10.153 1.00 87.19 87 THR A C 1
ATOM 640 O O . THR A 1 87 ? -17.093 7.906 11.042 1.00 87.19 87 THR A O 1
ATOM 643 N N . LYS A 1 88 ? -15.616 9.424 10.295 1.00 85.88 88 LYS A N 1
ATOM 644 C CA . LYS A 1 88 ? -15.732 10.283 11.479 1.00 85.88 88 LYS A CA 1
ATOM 645 C C . LYS A 1 88 ? -17.176 10.768 11.638 1.00 85.88 88 LYS A C 1
ATOM 647 O O . LYS A 1 88 ? -17.737 11.354 10.719 1.00 85.88 88 LYS A O 1
ATOM 652 N N . GLY A 1 89 ? -17.740 10.572 12.829 1.00 86.44 89 GLY A N 1
ATOM 653 C CA . GLY A 1 89 ? -19.106 10.990 13.161 1.00 86.44 89 GLY A CA 1
ATOM 654 C C . GLY A 1 89 ? -20.192 9.964 12.827 1.00 86.44 89 GLY A C 1
ATOM 655 O O . GLY A 1 89 ? -21.356 10.213 13.132 1.00 86.44 89 GLY A O 1
ATOM 656 N N . SER A 1 90 ? -19.838 8.815 12.247 1.00 89.25 90 SER A N 1
ATOM 657 C CA . SER A 1 90 ? -20.781 7.707 12.086 1.00 89.25 90 SER A CA 1
ATOM 658 C C . SER A 1 90 ? -21.146 7.075 13.435 1.00 89.25 90 SER A C 1
ATOM 660 O O . SER A 1 90 ? -20.358 7.060 14.385 1.00 89.25 90 SER A O 1
ATOM 662 N N . ILE A 1 91 ? -22.371 6.555 13.527 1.00 91.00 91 ILE A N 1
ATOM 663 C CA . ILE A 1 91 ? -22.820 5.782 14.687 1.00 91.00 91 ILE A CA 1
ATOM 664 C C . ILE A 1 91 ? -22.261 4.368 14.546 1.00 91.00 91 ILE A C 1
ATOM 666 O O . ILE A 1 91 ? -22.722 3.602 13.705 1.00 91.00 91 ILE A O 1
ATOM 670 N N . VAL A 1 92 ? -21.289 4.024 15.389 1.00 90.69 92 VAL A N 1
ATOM 671 C CA . VAL A 1 92 ? -20.654 2.696 15.383 1.00 90.69 92 VAL A CA 1
ATOM 672 C C . VAL A 1 92 ? -21.488 1.673 16.156 1.00 90.69 92 VAL A C 1
ATOM 674 O O . VAL A 1 92 ? -21.630 0.536 15.721 1.00 90.69 92 VAL A O 1
ATOM 677 N N . LEU A 1 93 ? -22.088 2.080 17.279 1.00 91.12 93 LEU A N 1
ATOM 678 C CA . LEU A 1 93 ? -23.018 1.269 18.066 1.00 91.12 93 LEU A CA 1
ATOM 679 C C . LEU A 1 93 ? -24.234 2.107 18.450 1.00 91.12 93 LEU A C 1
ATOM 681 O O . LEU A 1 93 ? -24.108 3.255 18.874 1.00 91.12 93 LEU A O 1
ATOM 685 N N . SER A 1 94 ? -25.421 1.519 18.314 1.00 91.56 94 SER A N 1
ATOM 686 C CA . SER A 1 94 ? -26.673 2.166 18.709 1.00 91.56 94 SER A CA 1
ATOM 687 C C . SER A 1 94 ? -26.966 1.963 20.195 1.00 91.56 94 SER A C 1
ATOM 689 O O . SER A 1 94 ? -26.585 0.957 20.797 1.00 91.56 94 SER A O 1
ATOM 691 N N . LYS A 1 95 ? -27.700 2.905 20.796 1.00 90.88 95 LYS A N 1
ATOM 692 C CA . LYS A 1 95 ? -28.176 2.773 22.179 1.00 90.88 95 LYS A CA 1
ATOM 693 C C . LYS A 1 95 ? -29.002 1.491 22.336 1.00 90.88 95 LYS A C 1
ATOM 695 O O . LYS A 1 95 ? -29.892 1.226 21.535 1.00 90.88 95 LYS A O 1
ATOM 700 N N . GLY A 1 96 ? -28.730 0.735 23.400 1.00 90.75 96 GLY A N 1
ATOM 701 C CA . GLY A 1 96 ? -29.429 -0.518 23.710 1.00 90.75 96 GLY A CA 1
ATOM 702 C C . GLY A 1 96 ? -28.787 -1.774 23.115 1.00 90.75 96 GLY A C 1
ATOM 703 O O . GLY A 1 96 ? -29.280 -2.871 23.366 1.00 90.75 96 GLY A O 1
ATOM 704 N N . VAL A 1 97 ? -27.683 -1.644 22.372 1.00 92.44 97 VAL A N 1
ATOM 705 C CA . VAL A 1 97 ? -26.894 -2.799 21.925 1.00 92.44 97 VAL A CA 1
ATOM 706 C C . VAL A 1 97 ? -26.261 -3.503 23.127 1.00 92.44 97 VAL A C 1
ATOM 708 O O . VAL A 1 97 ? -25.646 -2.875 23.988 1.00 92.44 97 VAL A O 1
ATOM 711 N N . VAL A 1 98 ? -26.404 -4.830 23.170 1.00 93.62 98 VAL A N 1
ATOM 712 C CA . VAL A 1 98 ? -25.702 -5.684 24.134 1.00 93.62 98 VAL A CA 1
ATOM 713 C C . VAL A 1 98 ? -24.239 -5.785 23.723 1.00 93.62 98 VAL A C 1
ATOM 715 O O . VAL A 1 98 ? -23.945 -6.220 22.613 1.00 93.62 98 VAL A O 1
ATOM 718 N N . ILE A 1 99 ? -23.336 -5.426 24.631 1.00 93.69 99 ILE A N 1
ATOM 719 C CA . ILE A 1 99 ? -21.893 -5.469 24.391 1.00 93.69 99 ILE A CA 1
ATOM 720 C C . ILE A 1 99 ? -21.379 -6.907 24.508 1.00 93.69 99 ILE A C 1
ATOM 722 O O . ILE A 1 99 ? -21.464 -7.528 25.569 1.00 93.69 99 ILE A O 1
ATOM 726 N N . ARG A 1 100 ? -20.823 -7.425 23.414 1.00 95.62 100 ARG A N 1
ATOM 727 C CA . ARG A 1 100 ? -20.119 -8.707 23.307 1.00 95.62 100 ARG A CA 1
ATOM 728 C C . ARG A 1 100 ? -18.650 -8.443 22.938 1.00 95.62 100 ARG A C 1
ATOM 730 O O . ARG A 1 100 ? -18.267 -7.296 22.692 1.00 95.62 100 ARG A O 1
ATOM 737 N N . PRO A 1 101 ? -17.791 -9.480 22.886 1.00 96.06 101 PRO A N 1
ATOM 738 C CA . PRO A 1 101 ? -16.378 -9.295 22.555 1.00 96.06 101 PRO A CA 1
ATOM 739 C C . PRO A 1 101 ? -16.121 -8.569 21.223 1.00 96.06 101 PRO A C 1
ATOM 741 O O . PRO A 1 101 ? -15.152 -7.821 21.127 1.00 96.06 101 PRO A O 1
ATOM 744 N N . SER A 1 102 ? -16.995 -8.731 20.222 1.00 94.19 102 SER A N 1
ATOM 745 C CA . SER A 1 102 ? -16.924 -8.003 18.947 1.00 94.19 102 SER A CA 1
ATOM 746 C C . SER A 1 102 ? -17.046 -6.492 19.136 1.00 94.19 102 SER A C 1
ATOM 748 O O . SER A 1 102 ? -16.200 -5.744 18.649 1.00 94.19 102 SER A O 1
ATOM 750 N N . GLU A 1 103 ? -18.051 -6.035 19.886 1.00 94.00 103 GLU A N 1
ATOM 751 C CA . GLU A 1 103 ? -18.278 -4.607 20.125 1.00 94.00 103 GLU A CA 1
ATOM 752 C C . GLU A 1 103 ? -17.137 -4.002 20.946 1.00 94.00 103 GLU A C 1
ATOM 754 O O . GLU A 1 103 ? -16.689 -2.896 20.652 1.00 94.00 103 GLU A O 1
ATOM 759 N N . VAL A 1 104 ? -16.610 -4.748 21.926 1.00 93.12 104 VAL A N 1
ATOM 760 C CA . VAL A 1 104 ? -15.424 -4.331 22.691 1.00 93.12 104 VAL A CA 1
ATOM 761 C C . VAL A 1 104 ? -14.220 -4.139 21.770 1.00 93.12 104 VAL A C 1
ATOM 763 O O . VAL A 1 104 ? -13.535 -3.125 21.881 1.00 93.12 104 VAL A O 1
ATOM 766 N N . GLY A 1 105 ? -13.975 -5.070 20.842 1.00 92.62 105 GLY A N 1
ATOM 767 C CA . GLY A 1 105 ? -12.874 -4.972 19.881 1.00 92.62 105 GLY A CA 1
ATOM 768 C C . GLY A 1 105 ? -12.969 -3.728 18.998 1.00 92.62 105 GLY A C 1
ATOM 769 O O . GLY A 1 105 ? -11.995 -2.987 18.864 1.00 92.62 105 GLY A O 1
ATOM 770 N N . VAL A 1 106 ? -14.159 -3.450 18.458 1.00 92.44 106 VAL A N 1
ATOM 771 C CA . VAL A 1 106 ? -14.407 -2.255 17.638 1.00 92.44 106 VAL A CA 1
ATOM 772 C C . VAL A 1 106 ? -14.186 -0.980 18.456 1.00 92.44 106 VAL A C 1
ATOM 774 O O . VAL A 1 106 ? -13.447 -0.095 18.033 1.00 92.44 106 VAL A O 1
ATOM 777 N N . LEU A 1 107 ? -14.743 -0.893 19.663 1.00 92.38 107 LEU A N 1
ATOM 778 C CA . LEU A 1 107 ? -14.574 0.274 20.534 1.00 92.38 107 LEU A CA 1
ATOM 779 C C . LEU A 1 107 ? -13.111 0.503 20.934 1.00 92.38 107 LEU A C 1
ATOM 781 O O . LEU A 1 107 ? -12.640 1.642 20.913 1.00 92.38 107 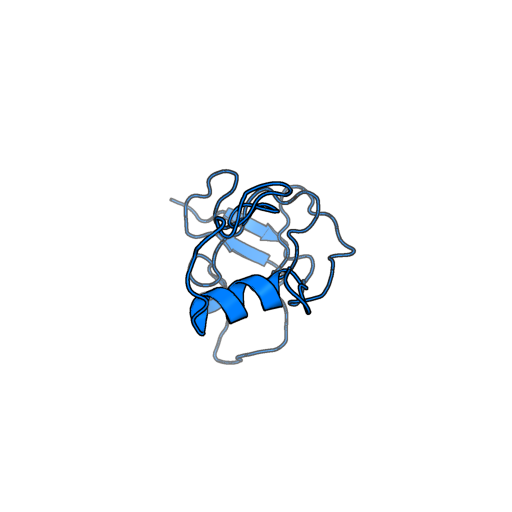LEU A O 1
ATOM 785 N N . ALA A 1 108 ? -12.380 -0.571 21.236 1.00 92.25 108 ALA A N 1
ATOM 786 C CA . ALA A 1 108 ? -10.956 -0.507 21.536 1.00 92.25 108 ALA A CA 1
ATOM 787 C C . ALA A 1 108 ? -10.144 -0.013 20.329 1.00 92.25 108 ALA A C 1
ATOM 789 O O . ALA A 1 108 ? -9.282 0.848 20.498 1.00 92.25 108 ALA A O 1
ATOM 790 N N . SER A 1 109 ? -10.453 -0.478 19.109 1.00 91.00 109 SER A N 1
ATOM 791 C CA . SER A 1 109 ? -9.792 0.009 17.884 1.00 91.00 109 SER A CA 1
ATOM 792 C C . SER A 1 109 ? -10.044 1.493 17.599 1.00 91.00 109 SER A C 1
ATOM 794 O O . SER A 1 109 ? -9.217 2.150 16.973 1.00 91.00 109 SER A O 1
ATOM 796 N N . LEU A 1 110 ? -11.150 2.037 18.112 1.00 90.56 110 LEU A N 1
ATOM 797 C CA . LEU A 1 110 ? -11.498 3.456 18.024 1.00 90.56 110 LEU A CA 1
ATOM 798 C C . LEU A 1 110 ? -10.921 4.288 19.184 1.00 90.56 110 LEU A C 1
ATOM 800 O O . LEU A 1 110 ? -11.152 5.493 19.250 1.00 90.56 110 LEU A O 1
ATOM 804 N N . GLY A 1 111 ? -10.177 3.667 20.104 1.00 90.69 111 GLY A N 1
ATOM 805 C CA . GLY A 1 111 ? -9.551 4.343 21.242 1.00 90.69 111 GLY A CA 1
ATOM 806 C C . GLY A 1 111 ? -10.489 4.623 22.422 1.00 90.69 111 GLY A C 1
ATOM 807 O O . GLY A 1 111 ? -10.134 5.396 23.312 1.00 90.69 111 GLY A O 1
ATOM 808 N N . HIS A 1 112 ? -11.675 4.007 22.473 1.00 90.69 112 HIS A N 1
ATOM 809 C CA . HIS A 1 112 ? -12.596 4.162 23.599 1.00 90.69 112 HIS A CA 1
ATOM 810 C C . HIS A 1 112 ? -12.248 3.205 24.744 1.00 90.69 112 HIS A C 1
ATOM 812 O O . HIS A 1 112 ? -12.434 1.996 24.645 1.00 90.69 112 HIS A O 1
ATOM 818 N N . SER A 1 113 ? -11.800 3.763 25.871 1.00 89.44 113 SER A N 1
ATOM 819 C CA . SER A 1 113 ? -11.492 3.011 27.098 1.00 89.44 113 SER A CA 1
ATOM 820 C C . SER A 1 113 ? -12.639 2.977 28.119 1.00 89.44 113 SER A C 1
ATOM 822 O O . SER A 1 113 ? -12.565 2.249 29.107 1.00 89.44 113 SER A O 1
ATOM 824 N N . ARG A 1 114 ? -13.708 3.756 27.899 1.00 86.50 114 ARG A N 1
ATOM 825 C CA . ARG A 1 114 ? -14.906 3.814 28.750 1.00 86.50 114 ARG A CA 1
ATOM 826 C C . ARG A 1 114 ? -16.151 4.128 27.918 1.00 86.50 114 ARG A C 1
ATOM 828 O O . ARG A 1 114 ? -16.067 4.897 26.964 1.00 86.50 114 ARG A O 1
ATOM 835 N N . LEU A 1 115 ? -17.291 3.573 28.328 1.00 83.00 115 LEU A N 1
ATOM 836 C CA . LEU A 1 115 ? -18.614 3.797 27.735 1.00 83.00 115 LEU A CA 1
ATOM 837 C C . LEU A 1 115 ? -19.565 4.423 28.764 1.00 83.00 115 LEU A C 1
ATOM 839 O O . LEU A 1 115 ? -19.347 4.280 29.970 1.00 83.00 115 LEU A O 1
ATOM 843 N N . SER A 1 116 ? -20.599 5.106 28.277 1.00 77.44 116 SER A N 1
ATOM 844 C CA . SER A 1 116 ? -21.671 5.733 29.066 1.00 77.44 116 SER A CA 1
ATOM 845 C C . SER A 1 116 ? -23.037 5.253 28.611 1.00 77.44 116 SER A C 1
ATOM 847 O O . SER A 1 116 ? -23.209 5.180 27.372 1.00 77.44 116 SER A O 1
#

Secondary structure (DSSP, 8-stat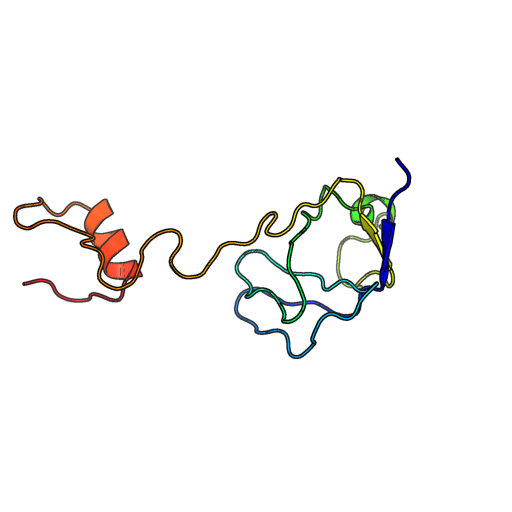e):
-PPEEEEEEEEE-TT---SSPPPTTEEEEE-TTSPPPTT------GGGBTHHHH--S--SSPPPSEEEE-S---TTTTPPPTTSSS-TT--SS-TTPPP-HHHHHHHHHTT-----

pLDDT: mean 88.02, std 9.83, range [47.31, 96.25]

Organism: NCBI:txid412755

InterPro domains:
  IPR005110 MoeA, N-terminal and linker domain [PF03453] (12-111)
  IPR036135 MoeA, N-terminal and linker domain superfamily [SSF63882] (3-115)
  IPR038987 Molybdopterin biosynthesis protein MoeA-like [PTHR10192] (6-114)

Foldseek 3Di:
DFWQKAFEDEEDEAPGADPDADDPRHDYHYDPNTDDHHNDQEDDDPVQKCPVVVDDPDPDDDDDRMITGNDDTDGNYPDDDVQPPHDPPDDPDDPPDDDDPVNVVVCVVVVHPDDD

Radius of gyration: 19.44 Å; chains: 1; bounding box: 48×30×53 Å